Protein AF-A0A956F1H6-F1 (afdb_monomer_lite)

Secondary structure (DSSP, 8-state):
-------------------PPP--------------------EEEEEEEEEE-S--GGGSSHHHHHHHHHHHTGGGSS-S-GGGEEEEEEEEETTTTEEEEEEEEEE---

Structure (mmCIF, N/CA/C/O backbone):
data_AF-A0A956F1H6-F1
#
_entry.id   AF-A0A956F1H6-F1
#
loop_
_atom_site.group_PDB
_atom_site.id
_atom_site.type_symbol
_atom_site.label_atom_id
_atom_site.label_alt_id
_atom_site.label_comp_id
_atom_site.label_asym_id
_atom_site.label_entity_id
_atom_site.label_seq_id
_atom_site.pdbx_PDB_ins_code
_atom_site.Cartn_x
_atom_site.Cartn_y
_atom_site.Cartn_z
_atom_site.occupancy
_atom_site.B_iso_or_equiv
_atom_site.auth_seq_id
_atom_site.auth_comp_id
_atom_site.auth_asym_id
_atom_site.auth_atom_id
_atom_site.pdbx_PDB_model_num
ATOM 1 N N . GLU A 1 1 ? -42.796 23.087 -51.436 1.00 46.78 1 GLU A N 1
ATOM 2 C CA . GLU A 1 1 ? -42.619 21.653 -51.125 1.00 46.78 1 GLU A CA 1
ATOM 3 C C . GLU A 1 1 ? -42.798 21.488 -49.614 1.00 46.78 1 GLU A C 1
ATOM 5 O O . GLU A 1 1 ? -41.823 21.498 -48.877 1.00 46.78 1 GLU A O 1
ATOM 10 N N . ASP A 1 2 ? -43.998 21.571 -49.035 1.00 35.97 2 ASP A N 1
ATOM 11 C CA . ASP A 1 2 ? -45.367 21.232 -49.487 1.00 35.97 2 ASP A CA 1
ATOM 12 C C . ASP A 1 2 ? -45.673 19.730 -49.565 1.00 35.97 2 ASP A C 1
ATOM 14 O O . ASP A 1 2 ? -45.071 19.035 -50.376 1.00 35.97 2 ASP A O 1
ATOM 18 N N . LEU A 1 3 ? -46.706 19.342 -48.794 1.00 44.53 3 LEU A N 1
ATOM 19 C CA . LEU A 1 3 ? -47.563 18.143 -48.885 1.00 44.53 3 LEU A CA 1
ATOM 20 C C . LEU A 1 3 ? -46.888 16.761 -48.660 1.00 44.53 3 LEU A C 1
ATOM 22 O O . LEU A 1 3 ? -45.751 16.542 -49.050 1.00 44.53 3 LEU A O 1
ATOM 26 N N . GLU A 1 4 ? -47.516 15.744 -48.049 1.00 52.62 4 GLU A N 1
ATOM 27 C CA . GLU A 1 4 ? -48.744 15.621 -47.224 1.00 52.62 4 GLU A CA 1
ATOM 28 C C . GLU A 1 4 ? -48.577 14.385 -46.278 1.00 52.62 4 GLU A C 1
ATOM 30 O O . GLU A 1 4 ? -47.664 13.591 -46.490 1.00 52.62 4 GLU A O 1
ATOM 35 N N . ARG A 1 5 ? -49.180 14.279 -45.076 1.00 49.09 5 ARG A N 1
ATOM 36 C CA . ARG A 1 5 ? -50.575 13.890 -44.705 1.00 49.09 5 ARG A CA 1
ATOM 37 C C . ARG A 1 5 ? -51.020 12.509 -45.231 1.00 49.09 5 ARG A C 1
ATOM 39 O O . ARG A 1 5 ? -50.557 12.084 -46.278 1.00 49.09 5 ARG A O 1
ATOM 46 N N . ASP A 1 6 ? -51.884 11.734 -44.563 1.00 38.28 6 ASP A N 1
ATOM 47 C CA . ASP A 1 6 ? -52.736 11.922 -43.357 1.00 38.28 6 ASP A CA 1
ATOM 48 C C . ASP A 1 6 ? -52.625 10.654 -42.442 1.00 38.28 6 ASP A C 1
ATOM 50 O O . ASP A 1 6 ? -51.998 9.677 -42.845 1.00 38.28 6 ASP A O 1
ATOM 54 N N . ALA A 1 7 ? -52.954 10.643 -41.135 1.00 40.91 7 ALA A N 1
ATOM 55 C CA . ALA A 1 7 ? -54.284 10.488 -40.482 1.00 40.91 7 ALA A CA 1
ATOM 56 C C . ALA A 1 7 ? -55.071 9.208 -40.893 1.00 40.91 7 ALA A C 1
ATOM 58 O O . ALA A 1 7 ? -54.859 8.690 -41.980 1.00 40.91 7 ALA A O 1
ATOM 59 N N . VAL A 1 8 ? -55.981 8.585 -40.121 1.00 39.50 8 VAL A N 1
ATOM 60 C CA . VAL A 1 8 ? -56.644 8.799 -38.796 1.00 39.50 8 VAL A CA 1
ATOM 61 C C . VAL A 1 8 ? -56.721 7.408 -38.082 1.00 39.50 8 VAL A C 1
ATOM 63 O O . VAL A 1 8 ? -56.154 6.459 -38.615 1.00 39.50 8 VAL A O 1
ATOM 66 N N . ALA A 1 9 ? -57.335 7.101 -36.924 1.00 43.94 9 ALA A N 1
ATOM 67 C CA . ALA A 1 9 ? -58.233 7.739 -35.932 1.00 43.94 9 ALA A CA 1
ATOM 68 C C . ALA A 1 9 ? -57.900 7.139 -34.525 1.00 43.94 9 ALA A C 1
ATOM 70 O O . ALA A 1 9 ? -57.119 6.193 -34.450 1.00 43.94 9 ALA A O 1
ATOM 71 N N . ASP A 1 10 ? -58.252 7.682 -33.352 1.00 37.25 10 ASP A N 1
ATOM 72 C CA . ASP A 1 10 ? -59.553 8.003 -32.710 1.00 37.25 10 ASP A CA 1
ATOM 73 C C . ASP A 1 10 ? -60.452 6.798 -32.330 1.00 37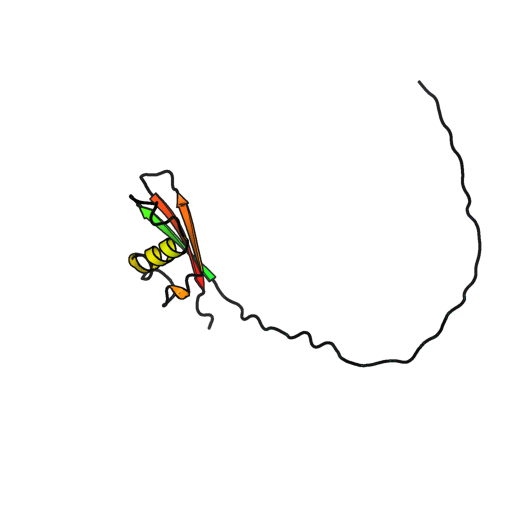.25 10 ASP A C 1
ATOM 75 O O . ASP A 1 10 ? -60.890 6.043 -33.195 1.00 37.25 10 ASP A O 1
ATOM 79 N N . ALA A 1 11 ? -60.733 6.668 -31.019 1.00 37.84 11 ALA A N 1
ATOM 80 C CA . ALA A 1 11 ? -61.839 5.905 -30.414 1.00 37.84 11 ALA A CA 1
ATOM 81 C C . ALA A 1 11 ? -61.944 6.139 -28.877 1.00 37.84 11 ALA A C 1
ATOM 83 O O . ALA A 1 11 ? -61.661 5.243 -28.076 1.00 37.84 11 ALA A O 1
ATOM 84 N N . LEU A 1 12 ? -62.370 7.324 -28.417 1.00 46.66 12 LEU A N 1
ATOM 85 C CA . LEU A 1 12 ? -62.713 7.535 -26.991 1.00 46.66 12 LEU A CA 1
ATOM 86 C C . LEU A 1 12 ? -64.080 6.908 -26.625 1.00 46.66 12 LEU A C 1
ATOM 88 O O . LEU A 1 12 ? -65.122 7.348 -27.106 1.00 46.66 12 LEU A O 1
ATOM 92 N N . GLY A 1 13 ? -64.095 5.910 -25.725 1.00 33.56 13 GLY A N 1
ATOM 93 C CA . GLY A 1 13 ? -65.285 5.097 -25.401 1.00 33.56 13 GLY A CA 1
ATOM 94 C C . GLY A 1 13 ? -65.664 5.039 -23.911 1.00 33.56 13 GLY A C 1
ATOM 95 O O . GLY A 1 13 ? -65.109 4.259 -23.146 1.00 33.56 13 GLY A O 1
ATOM 96 N N . ARG A 1 14 ? -66.655 5.846 -23.512 1.00 42.84 14 ARG A N 1
ATOM 97 C CA . ARG A 1 14 ? -67.269 5.950 -22.163 1.00 42.84 14 ARG A CA 1
ATOM 98 C C . ARG A 1 14 ? -67.583 4.611 -21.457 1.00 42.84 14 ARG A C 1
ATOM 100 O O . ARG A 1 14 ? -68.191 3.735 -22.063 1.00 42.84 14 ARG A O 1
ATOM 107 N N . GLY A 1 15 ? -67.432 4.560 -20.124 1.00 35.44 15 GLY A N 1
ATOM 108 C CA . GLY A 1 15 ? -68.166 3.589 -19.289 1.00 35.44 15 GLY A CA 1
ATOM 109 C C . GLY A 1 15 ? -67.826 3.583 -17.789 1.00 35.44 15 GLY A C 1
ATOM 110 O O . GLY A 1 15 ? -66.749 3.148 -17.402 1.00 35.44 15 GLY A O 1
ATOM 111 N N . LEU A 1 16 ? -68.766 3.988 -16.922 1.00 50.12 16 LEU A N 1
ATOM 112 C CA . LEU A 1 16 ? -68.690 3.706 -15.478 1.00 50.12 16 LEU A CA 1
ATOM 113 C C . LEU A 1 16 ? -69.058 2.240 -15.208 1.00 50.12 16 LEU A C 1
ATOM 115 O O . LEU A 1 16 ? -70.154 1.836 -15.594 1.00 50.12 16 LEU A O 1
ATOM 119 N N . ARG A 1 17 ? -68.272 1.537 -14.379 1.00 51.25 17 ARG A N 1
ATOM 120 C CA . ARG A 1 17 ? -68.806 0.697 -13.285 1.00 51.25 17 ARG A CA 1
ATOM 121 C C . ARG A 1 17 ? -67.863 0.692 -12.081 1.00 51.25 17 ARG A C 1
ATOM 123 O O . ARG A 1 17 ? -66.725 0.254 -12.177 1.00 51.25 17 ARG A O 1
ATOM 130 N N . VAL A 1 18 ? -68.379 1.141 -10.938 1.00 55.34 18 VAL A N 1
ATOM 131 C CA . VAL A 1 18 ? -67.780 0.902 -9.617 1.00 55.34 18 VAL A CA 1
ATOM 132 C C . VAL A 1 18 ? -68.187 -0.498 -9.158 1.00 55.34 18 VAL A C 1
ATOM 134 O O . VAL A 1 18 ? -69.362 -0.853 -9.245 1.00 55.34 18 VAL A O 1
ATOM 137 N N . SER A 1 19 ? -67.241 -1.296 -8.664 1.00 46.69 19 SER A N 1
ATOM 138 C CA . SER A 1 19 ? -67.502 -2.549 -7.939 1.00 46.69 19 SER A CA 1
ATOM 139 C C . SER A 1 19 ? -66.290 -2.887 -7.067 1.00 46.69 19 SER A C 1
ATOM 141 O O . SER A 1 19 ? -65.237 -3.251 -7.581 1.00 46.69 19 SER A O 1
ATOM 143 N N . GLU A 1 20 ? -66.436 -2.723 -5.753 1.00 52.91 20 GLU A N 1
ATOM 144 C CA . GLU A 1 20 ? -65.393 -2.951 -4.744 1.00 52.91 20 GLU A CA 1
ATOM 145 C C . GLU A 1 20 ? -65.462 -4.397 -4.203 1.00 52.91 20 GLU A C 1
ATOM 147 O O . GLU A 1 20 ? -66.526 -4.810 -3.736 1.00 52.91 20 GLU A O 1
ATOM 152 N N . PRO A 1 21 ? -64.364 -5.177 -4.234 1.00 52.97 21 PRO A N 1
ATOM 153 C CA . PRO A 1 21 ? -64.229 -6.430 -3.494 1.00 52.97 21 PRO A CA 1
ATOM 154 C C . PRO A 1 21 ? -63.374 -6.256 -2.213 1.00 52.97 21 PRO A C 1
ATOM 156 O O . PRO A 1 21 ? -62.650 -5.273 -2.065 1.00 52.97 21 PRO A O 1
ATOM 159 N N . PRO A 1 22 ? -63.495 -7.164 -1.227 1.00 50.38 22 PRO A N 1
ATOM 160 C CA . PRO A 1 22 ? -63.822 -6.723 0.131 1.00 50.38 22 PRO A CA 1
ATOM 161 C C . PRO A 1 22 ? -62.635 -6.479 1.070 1.00 50.38 22 PRO A C 1
ATOM 163 O O . PRO A 1 22 ? -61.602 -7.148 1.010 1.00 50.38 22 PRO A O 1
ATOM 166 N N . ARG A 1 23 ? -62.869 -5.617 2.072 1.00 55.53 23 ARG A N 1
ATOM 167 C CA . ARG A 1 23 ? -62.039 -5.505 3.284 1.00 55.53 23 ARG A CA 1
ATOM 168 C C . ARG A 1 23 ? -61.858 -6.876 3.944 1.00 55.53 23 ARG A C 1
ATOM 170 O O . ARG A 1 23 ? -62.809 -7.417 4.509 1.00 55.53 23 ARG A O 1
ATOM 177 N N . ARG A 1 24 ? -60.631 -7.401 3.958 1.00 51.12 24 ARG A N 1
ATOM 178 C CA . ARG A 1 24 ? -60.300 -8.649 4.656 1.00 51.12 24 ARG A CA 1
ATOM 179 C C . ARG A 1 24 ? -59.283 -8.400 5.772 1.00 51.12 24 ARG A C 1
ATOM 181 O O . ARG A 1 24 ? -58.110 -8.201 5.501 1.00 51.12 24 ARG A O 1
ATOM 188 N N . THR A 1 25 ? -59.804 -8.390 7.003 1.00 48.94 25 THR A N 1
ATOM 189 C CA . THR A 1 25 ? -59.154 -8.706 8.297 1.00 48.94 25 THR A CA 1
ATOM 190 C C . THR A 1 25 ? -57.662 -8.396 8.470 1.00 48.94 25 THR A C 1
ATOM 192 O O . THR A 1 25 ? -56.810 -9.017 7.841 1.00 48.94 25 THR A O 1
ATOM 195 N N . ALA A 1 26 ? -57.346 -7.552 9.455 1.00 54.53 26 ALA A N 1
ATOM 196 C CA . ALA A 1 26 ? -55.976 -7.293 9.883 1.00 54.53 26 ALA A CA 1
ATOM 197 C C . ALA A 1 26 ? -55.206 -8.582 10.233 1.00 54.53 26 ALA A C 1
ATOM 199 O O . ALA A 1 26 ? -55.661 -9.388 11.044 1.00 54.53 26 ALA A O 1
ATOM 200 N N . GLN A 1 27 ? -53.994 -8.709 9.693 1.00 52.03 27 GLN A N 1
ATOM 201 C CA . GLN A 1 27 ? -52.943 -9.548 10.258 1.00 52.03 27 GLN A CA 1
ATOM 202 C C . GLN A 1 27 ? -51.790 -8.644 10.687 1.00 52.03 27 GLN A C 1
ATOM 204 O O . GLN A 1 27 ? -50.947 -8.251 9.886 1.00 52.03 27 GLN A O 1
ATOM 209 N N . SER A 1 28 ? -51.761 -8.315 11.979 1.00 57.91 28 SER A N 1
ATOM 210 C CA . SER A 1 28 ? -50.505 -7.945 12.621 1.00 57.91 28 SER A CA 1
ATOM 211 C C . SER A 1 28 ? -49.693 -9.225 12.776 1.00 57.91 28 SER A C 1
ATOM 213 O O . SER A 1 28 ? -50.099 -10.109 13.524 1.00 57.91 28 SER A O 1
ATOM 215 N N . HIS A 1 29 ? -48.576 -9.343 12.064 1.00 47.06 29 HIS A N 1
ATOM 216 C CA . HIS A 1 29 ? -47.519 -10.282 12.422 1.00 47.06 29 HIS A CA 1
ATOM 217 C C . HIS A 1 29 ? -46.182 -9.798 11.872 1.00 47.06 29 HIS A C 1
ATOM 219 O O . HIS A 1 29 ? -46.100 -9.388 10.721 1.00 47.06 29 HIS A O 1
ATOM 225 N N . ALA A 1 30 ? -45.154 -9.869 12.719 1.00 53.53 30 ALA A N 1
ATOM 226 C CA . ALA A 1 30 ? -43.772 -9.507 12.422 1.00 53.53 30 ALA A CA 1
ATOM 227 C C . ALA A 1 30 ? -43.586 -8.145 11.721 1.00 53.53 30 ALA A C 1
ATOM 229 O O . ALA A 1 30 ? -43.466 -8.049 10.499 1.00 53.53 30 ALA A O 1
ATOM 230 N N . SER A 1 31 ? -43.319 -7.113 12.527 1.00 50.34 31 SER A N 1
ATOM 231 C CA . SER A 1 31 ? -42.215 -6.221 12.164 1.00 50.34 31 SER A CA 1
ATOM 232 C C . SER A 1 31 ? -41.017 -7.116 11.850 1.00 50.34 31 SER A C 1
ATOM 234 O O . SER A 1 31 ? -40.468 -7.736 12.763 1.00 50.34 31 SER A O 1
ATOM 236 N N . LEU A 1 32 ? -40.652 -7.244 10.571 1.00 55.22 32 LEU A N 1
ATOM 237 C CA . LEU A 1 32 ? -39.427 -7.928 10.181 1.00 55.22 32 LEU A CA 1
ATOM 238 C C . LEU A 1 32 ? -38.273 -7.112 10.751 1.00 55.22 32 LEU A C 1
ATOM 240 O O . LEU A 1 32 ? -37.835 -6.123 10.164 1.00 55.22 32 LEU A O 1
ATOM 244 N N . GLY A 1 33 ? -37.820 -7.524 11.935 1.00 50.22 33 GLY A N 1
ATOM 245 C CA . GLY A 1 33 ? -36.584 -7.077 12.542 1.00 50.22 33 GLY A CA 1
ATOM 246 C C . GLY A 1 33 ? -35.443 -7.556 11.667 1.00 50.22 33 GLY A C 1
ATOM 247 O O . GLY A 1 33 ? -34.820 -8.571 11.969 1.00 50.22 33 GLY A O 1
ATOM 248 N N . ALA A 1 34 ? -35.214 -6.843 10.560 1.00 59.16 34 ALA A N 1
ATOM 249 C CA . ALA A 1 34 ? -34.035 -7.003 9.736 1.00 59.16 34 ALA A CA 1
ATOM 250 C C . ALA A 1 34 ? -32.841 -7.021 10.694 1.00 59.16 34 ALA A C 1
ATOM 252 O O . ALA A 1 34 ? -32.755 -6.114 11.536 1.00 59.16 34 ALA A O 1
ATOM 253 N N . PRO A 1 35 ? -31.975 -8.050 10.641 1.00 56.59 35 PRO A N 1
ATOM 254 C CA . PRO A 1 35 ? -30.852 -8.128 11.550 1.00 56.59 35 PRO A CA 1
ATOM 255 C C . PRO A 1 35 ? -30.047 -6.853 11.354 1.00 56.59 35 PRO A C 1
ATOM 257 O O . PRO A 1 35 ? -29.451 -6.640 10.299 1.00 56.59 35 PRO A O 1
ATOM 260 N N . ARG A 1 36 ? -30.069 -5.978 12.366 1.00 58.16 36 ARG A N 1
ATOM 261 C CA . ARG A 1 36 ? -29.169 -4.834 12.444 1.00 58.16 36 ARG A CA 1
ATOM 262 C C . ARG A 1 36 ? -27.787 -5.409 12.692 1.00 58.16 36 ARG A C 1
ATOM 264 O O . ARG A 1 36 ? -27.304 -5.428 13.819 1.00 58.16 36 ARG A O 1
ATOM 271 N N . THR A 1 37 ? -27.176 -5.898 11.618 1.00 62.41 37 THR A N 1
ATOM 272 C CA . THR A 1 37 ? -25.741 -6.075 11.512 1.00 62.41 37 THR A CA 1
ATOM 273 C C . THR A 1 37 ? -25.153 -4.695 11.728 1.00 62.41 37 THR A C 1
ATOM 275 O O . THR A 1 37 ? -25.040 -3.894 10.800 1.00 62.41 37 THR A O 1
ATOM 278 N N . THR A 1 38 ? -24.837 -4.395 12.983 1.00 63.97 38 THR A N 1
ATOM 279 C CA . THR A 1 38 ? -23.978 -3.283 13.354 1.00 63.97 38 T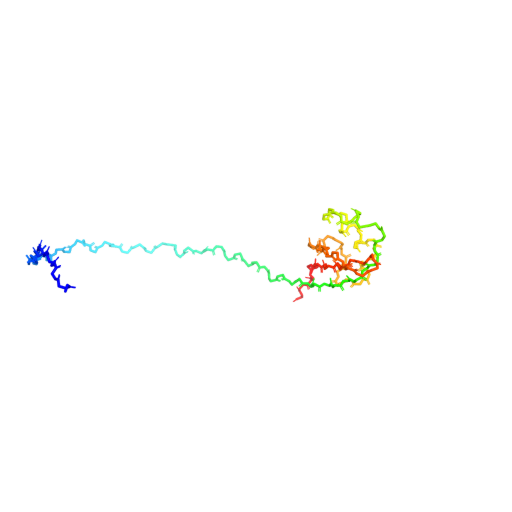HR A CA 1
ATOM 280 C C . THR A 1 38 ? -22.595 -3.634 12.828 1.00 63.97 38 THR A C 1
ATOM 282 O O . THR A 1 38 ? -21.740 -4.114 13.574 1.00 63.97 38 THR A O 1
ATOM 285 N N . GLN A 1 39 ? -22.405 -3.460 11.515 1.00 68.19 39 GLN A N 1
ATOM 286 C CA . GLN A 1 39 ? -21.081 -3.299 10.943 1.00 68.19 39 GLN A CA 1
ATOM 287 C C . GLN A 1 39 ? -20.438 -2.199 11.774 1.00 68.19 39 GLN A C 1
ATOM 289 O O . GLN A 1 39 ? -20.936 -1.070 11.813 1.00 68.19 39 GLN A O 1
ATOM 294 N N . LYS A 1 40 ? -19.412 -2.574 12.538 1.00 80.06 40 LYS A N 1
ATOM 295 C CA . LYS A 1 40 ? -18.617 -1.595 13.263 1.00 80.06 40 LYS A CA 1
ATOM 296 C C . LYS A 1 40 ? -18.057 -0.635 12.221 1.00 80.06 40 LYS A C 1
ATOM 298 O O . LYS A 1 40 ? -17.702 -1.058 11.123 1.00 80.06 40 LYS A O 1
ATOM 303 N N . MET A 1 41 ? -18.026 0.650 12.549 1.00 84.38 41 MET A N 1
ATOM 304 C CA . MET A 1 41 ? -17.329 1.608 11.709 1.00 84.38 41 MET A CA 1
ATOM 305 C C . MET A 1 41 ? -15.843 1.250 11.754 1.00 84.38 41 MET A C 1
ATOM 307 O O . MET A 1 41 ? -15.232 1.316 12.815 1.00 84.38 41 MET A O 1
ATOM 311 N N . GLU A 1 42 ? -15.296 0.816 10.624 1.00 89.69 42 GLU A N 1
ATOM 312 C CA . GLU A 1 42 ? -13.873 0.521 10.480 1.00 89.69 42 GLU A CA 1
ATOM 313 C C . GLU A 1 42 ? -13.176 1.742 9.881 1.00 89.69 42 GLU A C 1
ATOM 315 O O . GLU A 1 42 ? -13.581 2.256 8.834 1.00 89.69 42 GLU A O 1
ATOM 320 N N . VAL A 1 43 ? -12.132 2.218 10.557 1.00 91.62 43 VAL A N 1
ATOM 321 C CA . VAL A 1 43 ? -11.287 3.308 10.067 1.00 91.62 43 VAL A CA 1
ATOM 322 C C . VAL A 1 43 ? -10.078 2.711 9.351 1.00 91.62 43 VAL A C 1
ATOM 324 O O . VAL A 1 43 ? -9.419 1.800 9.854 1.00 91.62 43 VAL A O 1
ATOM 327 N N . PHE A 1 44 ? -9.776 3.241 8.165 1.00 95.06 44 PHE A N 1
ATOM 328 C CA . PHE A 1 44 ? -8.613 2.847 7.376 1.00 95.06 44 PHE A CA 1
ATOM 329 C C . PHE A 1 44 ? -7.742 4.067 7.088 1.00 95.06 44 PHE A C 1
ATOM 331 O O . PHE A 1 44 ? -8.197 5.021 6.453 1.00 95.06 44 PHE A O 1
ATOM 338 N N . GLU A 1 45 ? -6.479 4.024 7.502 1.00 96.44 45 GLU A N 1
ATOM 339 C CA . GLU A 1 45 ? -5.493 5.043 7.145 1.00 96.44 45 GLU A CA 1
ATOM 340 C C . GLU A 1 45 ? -4.755 4.666 5.857 1.00 96.44 45 GLU A C 1
ATOM 342 O O . GLU A 1 45 ? -4.420 3.502 5.635 1.00 96.44 45 GLU A O 1
ATOM 347 N N . MET A 1 46 ? -4.483 5.659 5.002 1.00 97.56 46 MET A N 1
ATOM 348 C CA . MET A 1 46 ? -3.739 5.483 3.751 1.00 97.56 46 MET A CA 1
ATOM 349 C C . MET A 1 46 ? -2.397 6.219 3.811 1.00 97.56 46 MET A C 1
ATOM 351 O O . MET A 1 46 ? -2.327 7.432 3.605 1.00 97.56 46 MET A O 1
ATOM 355 N N . ILE A 1 47 ? -1.314 5.472 4.013 1.00 97.75 47 ILE A N 1
ATOM 356 C CA . ILE A 1 47 ? 0.043 6.010 4.098 1.00 97.75 47 ILE A CA 1
ATOM 357 C C . ILE A 1 47 ? 0.715 5.870 2.727 1.00 97.75 47 ILE A C 1
ATOM 359 O O . ILE A 1 47 ? 0.677 4.811 2.098 1.00 97.75 47 ILE A O 1
ATOM 363 N N . THR A 1 48 ? 1.332 6.951 2.241 1.00 97.38 48 THR A N 1
ATOM 364 C CA . THR A 1 48 ? 2.019 6.975 0.939 1.00 97.38 48 THR A CA 1
ATOM 365 C C . THR A 1 48 ? 3.530 7.083 1.119 1.00 97.38 48 THR A C 1
ATOM 367 O O . THR A 1 48 ? 4.023 8.036 1.717 1.00 97.38 48 THR A O 1
ATOM 370 N N . PHE A 1 49 ? 4.274 6.142 0.540 1.00 95.62 49 PHE A N 1
ATOM 371 C CA . PHE A 1 49 ? 5.737 6.132 0.520 1.00 95.62 49 PHE A CA 1
ATOM 372 C C . PHE A 1 49 ? 6.262 6.277 -0.908 1.00 95.62 49 PHE A C 1
ATOM 374 O O . PHE A 1 49 ? 5.718 5.692 -1.843 1.00 95.62 49 PHE A O 1
ATOM 381 N N . VAL A 1 50 ? 7.378 6.988 -1.070 1.00 93.12 50 VAL A N 1
ATOM 382 C CA . VAL A 1 50 ? 8.184 6.962 -2.298 1.00 93.12 50 VAL A CA 1
ATOM 383 C C . VAL A 1 50 ? 9.447 6.167 -1.999 1.00 93.12 50 VAL A C 1
ATOM 385 O O . VAL A 1 50 ? 10.248 6.577 -1.161 1.00 93.12 50 VAL A O 1
ATOM 388 N N . VAL A 1 51 ? 9.633 5.029 -2.667 1.00 91.00 51 VAL A N 1
ATOM 389 C CA . VAL A 1 51 ? 10.807 4.160 -2.472 1.00 91.00 51 VAL A CA 1
ATOM 390 C C . VAL A 1 51 ? 11.577 4.002 -3.779 1.00 91.00 51 VAL A C 1
ATOM 392 O O . VAL A 1 51 ? 10.985 3.991 -4.856 1.00 91.00 51 VAL A O 1
ATOM 395 N N . ARG A 1 52 ? 12.907 3.867 -3.705 1.00 89.38 52 ARG A N 1
ATOM 396 C CA . ARG A 1 52 ? 13.721 3.449 -4.857 1.00 89.38 52 ARG A CA 1
ATOM 397 C C . ARG A 1 52 ? 13.771 1.926 -4.890 1.00 89.38 52 ARG A C 1
ATOM 399 O O . ARG A 1 52 ? 14.246 1.316 -3.936 1.00 89.38 52 ARG A O 1
ATOM 406 N N . ALA A 1 53 ? 13.286 1.336 -5.974 1.00 77.75 53 ALA A N 1
ATOM 407 C CA . ALA A 1 53 ? 13.199 -0.104 -6.158 1.00 77.75 53 ALA A CA 1
ATOM 408 C C . ALA A 1 53 ? 13.980 -0.491 -7.419 1.00 77.75 53 ALA A C 1
ATOM 410 O O . ALA A 1 53 ? 13.455 -0.436 -8.528 1.00 77.75 53 ALA A O 1
ATOM 411 N N . ASN A 1 54 ? 15.244 -0.888 -7.239 1.00 71.44 54 ASN A N 1
ATOM 412 C CA . ASN A 1 54 ? 16.077 -1.403 -8.335 1.00 71.44 54 ASN A CA 1
ATOM 413 C C . ASN A 1 54 ? 15.512 -2.715 -8.920 1.00 71.44 54 ASN A C 1
ATOM 415 O O . ASN A 1 54 ? 15.785 -3.040 -10.069 1.00 71.44 54 ASN A O 1
ATOM 419 N N . ASP A 1 55 ? 14.713 -3.438 -8.131 1.00 69.50 55 ASP A N 1
ATOM 420 C CA . ASP A 1 55 ? 13.9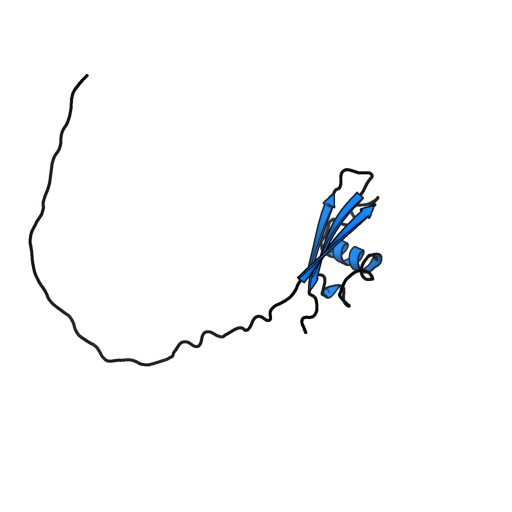06 -4.584 -8.544 1.00 69.50 55 ASP A CA 1
ATOM 421 C C . ASP A 1 55 ? 12.445 -4.331 -8.135 1.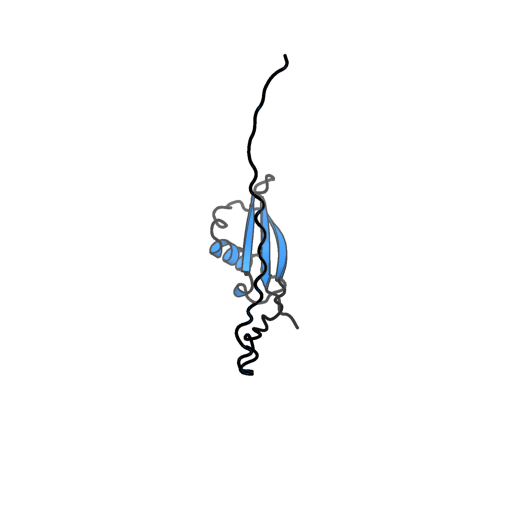00 69.50 55 ASP A C 1
ATOM 423 O O . ASP A 1 55 ? 12.049 -4.535 -6.985 1.00 69.50 55 ASP A O 1
ATOM 427 N N . ALA A 1 56 ? 11.643 -3.850 -9.087 1.00 69.69 56 ALA A N 1
ATOM 428 C CA . ALA A 1 56 ? 10.198 -3.703 -8.923 1.00 69.69 56 ALA A CA 1
ATOM 429 C C . ALA A 1 56 ? 9.431 -5.025 -9.149 1.00 69.69 56 ALA A C 1
ATOM 431 O O . ALA A 1 56 ? 8.245 -5.102 -8.827 1.00 69.69 56 ALA A O 1
ATOM 432 N N . GLY A 1 57 ? 10.083 -6.079 -9.657 1.00 69.50 57 GLY A N 1
ATOM 433 C CA . GLY A 1 57 ? 9.484 -7.402 -9.858 1.00 69.50 57 GLY A CA 1
ATOM 434 C C . GLY A 1 57 ? 9.069 -8.055 -8.538 1.00 69.50 57 GLY A C 1
ATOM 435 O O . GLY A 1 57 ? 7.997 -8.663 -8.454 1.00 69.50 57 GLY A O 1
ATOM 436 N N . ARG A 1 58 ? 9.833 -7.806 -7.464 1.00 75.62 58 ARG A N 1
ATOM 437 C CA . ARG A 1 58 ? 9.470 -8.162 -6.076 1.00 75.62 58 ARG A CA 1
ATOM 438 C C . ARG A 1 58 ? 8.171 -7.525 -5.563 1.00 75.62 58 ARG A C 1
ATOM 440 O O . ARG A 1 58 ? 7.657 -7.976 -4.548 1.00 75.62 58 ARG A O 1
ATOM 447 N N . LEU A 1 59 ? 7.612 -6.521 -6.243 1.00 87.50 59 LEU A N 1
ATOM 448 C CA . LEU A 1 59 ? 6.353 -5.858 -5.870 1.00 87.50 59 LEU A CA 1
ATOM 449 C C . LEU A 1 59 ? 5.165 -6.268 -6.764 1.00 87.50 59 LEU A C 1
ATOM 451 O O . LEU A 1 59 ? 4.091 -5.669 -6.696 1.00 87.50 59 LEU A O 1
ATOM 455 N N . SER A 1 60 ? 5.335 -7.302 -7.593 1.00 86.81 60 SER A N 1
ATOM 456 C CA . SER A 1 60 ? 4.307 -7.820 -8.507 1.00 86.81 60 SER A CA 1
ATOM 457 C C . SER A 1 60 ? 3.023 -8.265 -7.788 1.00 86.81 60 SER A C 1
ATOM 459 O O . SER A 1 60 ? 1.950 -7.730 -8.077 1.00 86.81 60 SER A O 1
ATOM 461 N N . SER A 1 61 ? 3.114 -9.195 -6.830 1.00 93.31 61 SER A N 1
ATOM 462 C CA . SER A 1 61 ? 1.954 -9.767 -6.121 1.00 93.31 61 SER A CA 1
ATOM 463 C C . SER A 1 61 ? 1.557 -8.984 -4.859 1.00 93.31 61 SER A C 1
ATOM 465 O O . SER A 1 61 ? 2.406 -8.377 -4.211 1.00 93.31 61 SER A O 1
ATOM 467 N N . MET A 1 62 ? 0.279 -9.047 -4.453 1.00 94.38 62 MET A N 1
ATOM 468 C CA . MET A 1 62 ? -0.183 -8.421 -3.200 1.00 94.38 62 MET A CA 1
ATOM 469 C C . MET A 1 62 ? 0.563 -8.960 -1.970 1.00 94.38 62 MET A C 1
ATOM 471 O O . MET A 1 62 ? 0.940 -8.180 -1.100 1.00 94.38 62 MET A O 1
ATOM 475 N N . ARG A 1 63 ? 0.836 -10.273 -1.925 1.00 94.38 63 ARG A N 1
ATOM 476 C CA . ARG A 1 63 ? 1.605 -10.896 -0.840 1.00 94.38 63 ARG A CA 1
ATOM 477 C C . ARG A 1 63 ? 3.002 -10.286 -0.747 1.00 94.38 63 AR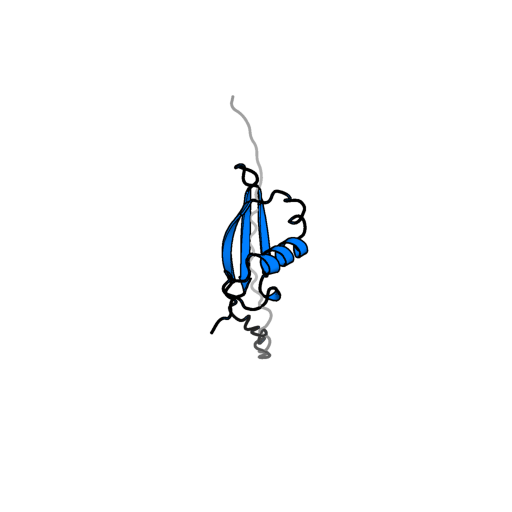G A C 1
ATOM 479 O O . ARG A 1 63 ? 3.339 -9.719 0.280 1.00 94.38 63 ARG A O 1
ATOM 486 N N . SER A 1 64 ? 3.744 -10.274 -1.852 1.00 93.81 64 SER A N 1
ATOM 487 C CA . SER A 1 64 ? 5.113 -9.740 -1.904 1.00 93.81 64 SER A CA 1
ATOM 488 C C . SER A 1 64 ? 5.194 -8.243 -1.569 1.00 93.81 64 SER A C 1
ATOM 490 O O . SER A 1 64 ? 6.210 -7.776 -1.055 1.00 93.81 64 SER A O 1
ATOM 492 N N . ARG A 1 65 ? 4.113 -7.485 -1.803 1.00 95.19 65 ARG A N 1
ATOM 493 C CA . ARG A 1 65 ? 3.982 -6.098 -1.332 1.00 95.19 65 ARG A CA 1
ATOM 494 C C . ARG A 1 65 ? 3.762 -6.014 0.180 1.00 95.19 65 ARG A C 1
ATOM 496 O O . ARG A 1 65 ? 4.444 -5.211 0.810 1.00 95.19 65 ARG A O 1
ATOM 503 N N . LYS A 1 66 ? 2.861 -6.820 0.767 1.00 95.81 66 LYS A N 1
ATOM 504 C CA . LYS A 1 66 ? 2.697 -6.895 2.234 1.00 95.81 66 LYS A CA 1
ATOM 505 C C . LYS A 1 66 ? 4.006 -7.340 2.898 1.00 95.81 66 LYS A C 1
ATOM 507 O O . LYS A 1 66 ? 4.449 -6.674 3.825 1.00 95.81 66 LYS A O 1
ATOM 512 N N . ASP A 1 67 ? 4.677 -8.359 2.353 1.00 94.81 67 ASP A N 1
ATOM 513 C CA . ASP A 1 67 ? 5.988 -8.840 2.815 1.00 94.81 67 ASP A CA 1
ATOM 514 C C . ASP A 1 67 ? 7.034 -7.701 2.823 1.00 94.81 67 ASP A C 1
ATOM 516 O O . ASP A 1 67 ? 7.715 -7.484 3.823 1.00 94.81 67 ASP A O 1
ATOM 520 N N . PHE A 1 68 ? 7.134 -6.917 1.738 1.00 94.44 68 PHE A N 1
ATOM 521 C CA . PHE A 1 68 ? 8.039 -5.759 1.657 1.00 94.44 68 PHE A CA 1
ATOM 522 C C . PHE A 1 68 ? 7.687 -4.653 2.665 1.00 94.44 68 PHE A C 1
ATOM 524 O O . PHE A 1 68 ? 8.580 -4.061 3.276 1.00 94.44 68 PHE A O 1
ATOM 531 N N . VAL A 1 69 ? 6.397 -4.351 2.838 1.00 95.56 69 VAL A N 1
ATOM 532 C CA . VAL A 1 69 ? 5.932 -3.336 3.793 1.00 95.56 69 VAL A CA 1
ATOM 533 C C . VAL A 1 69 ? 6.239 -3.778 5.228 1.00 95.56 69 VAL A C 1
ATOM 535 O O . VAL A 1 69 ? 6.794 -2.983 5.986 1.00 95.56 69 VAL A O 1
ATOM 538 N N . ALA A 1 70 ? 5.995 -5.045 5.568 1.00 95.44 70 ALA A N 1
ATOM 539 C CA . ALA A 1 70 ? 6.368 -5.639 6.849 1.00 95.44 70 ALA A CA 1
ATOM 540 C C . ALA A 1 70 ? 7.891 -5.571 7.092 1.00 95.44 70 ALA A C 1
ATOM 542 O O . ALA A 1 70 ? 8.332 -5.108 8.141 1.00 95.44 70 ALA A O 1
ATOM 543 N N . GLU A 1 71 ? 8.705 -5.953 6.098 1.00 95.12 71 GLU A N 1
ATOM 544 C CA . GLU A 1 71 ? 10.174 -5.970 6.198 1.00 95.12 71 GLU A CA 1
ATOM 545 C C . GLU A 1 71 ? 10.786 -4.559 6.330 1.00 95.12 71 GLU A C 1
ATOM 547 O O . GLU A 1 71 ? 11.794 -4.386 7.020 1.00 95.12 71 GLU A O 1
ATOM 552 N N . LYS A 1 72 ? 10.240 -3.549 5.630 1.00 94.75 72 LYS A N 1
ATOM 553 C CA . LYS A 1 72 ? 10.914 -2.245 5.430 1.00 94.75 72 LYS A CA 1
ATOM 554 C C . LYS A 1 72 ? 10.191 -1.018 5.975 1.00 94.75 72 LYS A C 1
ATOM 556 O O . LYS A 1 72 ? 10.854 -0.006 6.200 1.00 94.75 72 LYS A O 1
ATOM 561 N N . LEU A 1 73 ? 8.872 -1.060 6.151 1.00 95.75 73 LEU A N 1
ATOM 562 C CA . LEU A 1 73 ? 8.045 0.133 6.385 1.00 95.75 73 LEU A CA 1
ATOM 563 C C . LEU A 1 73 ? 7.141 0.045 7.623 1.00 95.75 73 LEU A C 1
ATOM 565 O O . LEU A 1 73 ? 6.655 1.084 8.057 1.00 95.75 73 LEU A O 1
ATOM 569 N N . MET A 1 74 ? 6.969 -1.140 8.219 1.00 96.06 74 MET A N 1
ATOM 570 C CA . MET A 1 74 ? 6.067 -1.385 9.357 1.00 96.06 74 MET A CA 1
ATOM 571 C C . MET A 1 74 ? 6.248 -0.391 10.515 1.00 96.06 74 MET A C 1
ATOM 573 O O . MET A 1 74 ? 5.276 0.158 11.015 1.00 96.06 74 MET A O 1
ATOM 577 N N . HIS A 1 75 ? 7.499 -0.048 10.846 1.00 96.44 75 HIS A N 1
ATOM 578 C CA . HIS A 1 75 ? 7.877 0.946 11.867 1.00 96.44 75 HIS A CA 1
ATOM 579 C C . HIS A 1 75 ? 7.426 2.401 11.580 1.00 96.44 75 HIS A C 1
ATOM 581 O O . HIS A 1 75 ? 7.858 3.326 12.265 1.00 96.44 75 HIS A O 1
ATOM 587 N N . ARG A 1 76 ? 6.634 2.627 10.524 1.00 96.50 76 ARG A N 1
ATOM 588 C CA . ARG A 1 76 ? 6.078 3.923 10.095 1.00 96.50 76 ARG A CA 1
ATOM 589 C C . ARG A 1 76 ? 4.564 3.871 9.871 1.00 96.50 76 ARG A C 1
ATOM 591 O O . ARG A 1 76 ? 4.019 4.806 9.287 1.00 96.50 76 ARG A O 1
ATOM 598 N N . LEU A 1 77 ? 3.913 2.772 10.244 1.00 96.44 77 LEU A N 1
ATOM 599 C CA . LEU A 1 77 ? 2.476 2.571 10.087 1.00 96.44 77 LEU A CA 1
ATOM 600 C C . LEU A 1 77 ? 1.769 2.669 11.450 1.00 96.44 77 LEU A C 1
ATOM 602 O O . LEU A 1 77 ? 2.366 2.305 12.461 1.00 96.44 77 LEU A O 1
ATOM 606 N N . PRO A 1 78 ? 0.501 3.112 11.491 1.00 95.88 78 PRO A N 1
ATOM 607 C CA . PRO A 1 78 ? -0.306 3.219 12.710 1.00 95.88 78 PRO A CA 1
ATOM 608 C C . PRO A 1 78 ? -0.943 1.869 13.113 1.00 95.88 78 PRO A C 1
ATOM 610 O O . PRO A 1 78 ? -2.112 1.813 13.479 1.00 95.88 78 PRO A O 1
ATOM 613 N N . ILE A 1 79 ? -0.207 0.761 12.973 1.00 95.31 79 ILE A N 1
ATOM 614 C CA . ILE A 1 79 ? -0.690 -0.614 13.205 1.00 95.31 79 ILE A CA 1
ATOM 615 C C . ILE A 1 79 ? 0.417 -1.501 13.781 1.00 95.31 79 ILE A C 1
ATOM 617 O O . ILE A 1 79 ? 1.599 -1.252 13.548 1.00 95.31 79 ILE A O 1
ATOM 621 N N . GLU A 1 80 ? 0.027 -2.559 14.495 1.00 93.31 80 GLU A N 1
ATOM 622 C CA . GLU A 1 80 ? 0.957 -3.486 15.154 1.00 93.31 80 GLU A CA 1
ATOM 623 C C . GLU A 1 80 ? 1.219 -4.770 14.345 1.00 93.31 80 GLU A C 1
ATOM 625 O O . GLU A 1 80 ? 2.354 -5.251 14.338 1.00 93.31 80 GLU A O 1
ATOM 630 N N . SER A 1 81 ? 0.226 -5.306 13.614 1.00 94.19 81 SER A N 1
ATOM 631 C CA . SER A 1 81 ? 0.391 -6.503 12.770 1.00 94.19 81 SER A CA 1
ATOM 632 C C . SER A 1 81 ? 0.378 -6.175 11.270 1.00 94.19 81 SER A C 1
ATOM 634 O O . SER A 1 81 ? -0.462 -5.395 10.821 1.00 94.19 81 SER A O 1
ATOM 636 N N . PRO A 1 82 ? 1.231 -6.804 10.432 1.00 93.69 82 PRO A N 1
ATOM 637 C CA . PRO A 1 82 ? 1.099 -6.716 8.976 1.00 93.69 82 PRO A CA 1
ATOM 638 C C . PRO A 1 82 ? -0.211 -7.328 8.441 1.00 93.69 82 PRO A C 1
ATOM 640 O O . PRO A 1 82 ? -0.557 -7.086 7.283 1.00 93.69 82 PRO A O 1
ATOM 643 N N . ASP A 1 83 ? -0.954 -8.083 9.258 1.00 95.06 83 ASP A N 1
ATOM 644 C CA . ASP A 1 83 ? -2.300 -8.565 8.921 1.00 95.06 83 ASP A CA 1
ATOM 645 C C . ASP A 1 83 ? -3.331 -7.424 8.846 1.00 95.06 83 ASP A C 1
ATOM 647 O O . ASP A 1 83 ? -4.298 -7.528 8.093 1.00 95.06 83 ASP A O 1
ATOM 651 N N . ASP A 1 84 ? -3.102 -6.309 9.553 1.00 96.00 84 ASP A N 1
ATOM 652 C CA . ASP A 1 84 ? -3.946 -5.108 9.495 1.00 96.00 84 ASP A CA 1
ATOM 653 C C . ASP A 1 84 ? -3.699 -4.257 8.234 1.00 96.00 84 ASP A C 1
ATOM 655 O O . ASP A 1 84 ? -4.443 -3.315 7.954 1.00 96.00 84 ASP A O 1
ATOM 659 N N . ILE A 1 85 ? -2.681 -4.585 7.427 1.00 96.94 85 ILE A N 1
ATOM 660 C CA . ILE A 1 85 ? -2.518 -4.017 6.084 1.00 96.94 85 ILE A CA 1
ATOM 661 C C . ILE A 1 85 ? -3.560 -4.672 5.179 1.00 96.94 85 ILE A C 1
ATOM 663 O O . ILE A 1 85 ? -3.381 -5.820 4.790 1.00 96.94 85 ILE A O 1
ATOM 667 N N . GLU A 1 86 ? -4.599 -3.964 4.747 1.00 96.31 86 GLU A N 1
ATOM 668 C CA . GLU A 1 86 ? -5.563 -4.517 3.786 1.00 96.31 86 GLU A CA 1
ATOM 669 C C . GLU A 1 86 ? -4.961 -4.597 2.378 1.00 96.31 86 GLU A C 1
ATOM 671 O O . GLU A 1 86 ? -4.933 -5.653 1.735 1.00 96.31 86 GLU A O 1
ATOM 676 N N . ARG A 1 87 ? -4.429 -3.467 1.899 1.00 96.62 87 ARG A N 1
ATOM 677 C CA . ARG A 1 87 ? -4.080 -3.254 0.489 1.00 96.62 87 ARG A CA 1
ATOM 678 C C . ARG A 1 87 ? -2.747 -2.534 0.347 1.00 96.62 87 ARG A C 1
ATOM 680 O O . ARG A 1 87 ? -2.449 -1.603 1.090 1.00 96.62 87 ARG A O 1
ATOM 687 N N . VAL A 1 88 ? -1.986 -2.914 -0.680 1.00 97.44 88 VAL A N 1
ATOM 688 C CA . VAL A 1 88 ? -0.820 -2.159 -1.151 1.00 97.44 88 VAL A CA 1
ATOM 689 C C . VAL A 1 88 ? -0.904 -1.959 -2.663 1.00 97.44 88 VAL A C 1
ATOM 691 O O . VAL A 1 88 ? -0.829 -2.923 -3.432 1.00 97.44 88 VAL A O 1
ATOM 694 N N . ASP A 1 89 ? -1.007 -0.704 -3.096 1.00 96.12 89 ASP A N 1
ATOM 695 C CA . ASP A 1 89 ? -0.923 -0.322 -4.508 1.00 96.12 89 ASP A CA 1
ATOM 696 C C . ASP A 1 89 ? 0.474 0.191 -4.837 1.00 96.12 89 ASP A C 1
ATOM 698 O O . ASP A 1 89 ? 1.073 0.950 -4.075 1.00 96.12 89 ASP A O 1
ATOM 702 N N . VAL A 1 90 ? 0.961 -0.194 -6.015 1.00 94.00 90 VAL A N 1
ATOM 703 C CA . VAL A 1 90 ? 2.274 0.185 -6.538 1.00 94.00 90 VAL A CA 1
ATOM 704 C C . VAL A 1 90 ? 2.047 0.982 -7.812 1.00 94.00 90 VAL A C 1
ATOM 706 O O . VAL A 1 90 ? 1.491 0.464 -8.778 1.00 94.00 90 VAL A O 1
ATOM 709 N N . THR A 1 91 ? 2.471 2.241 -7.832 1.00 92.12 91 THR A N 1
ATOM 710 C CA . THR A 1 91 ? 2.485 3.063 -9.046 1.00 92.12 91 THR A CA 1
ATOM 711 C C . THR A 1 91 ? 3.940 3.298 -9.452 1.00 92.12 91 THR A C 1
ATOM 713 O O . THR A 1 91 ? 4.668 3.947 -8.695 1.00 92.12 91 THR A O 1
ATOM 716 N N . PRO A 1 92 ? 4.399 2.792 -10.613 1.00 87.38 92 PRO A N 1
ATOM 717 C CA . PRO A 1 92 ? 5.711 3.138 -11.150 1.00 87.38 92 PRO A CA 1
ATOM 718 C C . PRO A 1 92 ? 5.851 4.655 -11.297 1.00 87.38 92 PRO A C 1
ATOM 720 O O . PRO A 1 92 ? 4.949 5.307 -11.821 1.00 87.38 92 PRO A O 1
ATOM 723 N N . TRP A 1 93 ? 6.968 5.221 -10.839 1.00 83.25 93 TRP A N 1
ATOM 724 C CA . TRP A 1 93 ? 7.248 6.648 -10.972 1.00 83.25 93 TRP A CA 1
ATOM 725 C C . TRP A 1 93 ? 8.391 6.861 -11.964 1.00 83.25 93 TRP A C 1
ATOM 727 O O . TRP A 1 93 ? 9.425 6.196 -11.910 1.00 83.25 93 TRP A O 1
ATOM 737 N N . THR A 1 94 ? 8.219 7.804 -12.888 1.00 66.44 94 THR A N 1
ATOM 738 C CA . THR A 1 94 ? 9.112 7.990 -14.047 1.00 66.44 94 THR A CA 1
ATOM 739 C C . THR A 1 94 ? 10.506 8.523 -13.691 1.00 66.44 94 THR A C 1
ATOM 741 O O . THR A 1 94 ? 11.382 8.594 -14.550 1.00 66.44 94 THR A O 1
ATOM 744 N N . GLY A 1 95 ? 10.757 8.868 -12.424 1.00 74.19 95 GLY A N 1
ATOM 745 C CA . GLY A 1 95 ? 12.059 9.317 -11.936 1.00 74.19 95 GLY A CA 1
ATOM 746 C C . GLY A 1 95 ? 12.909 8.200 -11.320 1.00 74.19 95 GLY A C 1
ATOM 747 O O . GLY A 1 95 ? 12.543 7.636 -10.292 1.00 74.19 95 GLY A O 1
ATOM 748 N N . LYS A 1 96 ? 14.110 7.966 -11.869 1.00 80.25 96 LYS A N 1
ATOM 749 C CA . LYS A 1 96 ? 15.257 7.313 -11.188 1.00 80.25 96 LYS A CA 1
ATOM 750 C C . LYS A 1 96 ? 14.959 5.962 -10.495 1.00 80.25 96 LYS A C 1
ATOM 752 O O . LYS A 1 96 ? 15.485 5.708 -9.411 1.00 80.25 96 LYS A O 1
ATOM 757 N N . GLY A 1 97 ? 14.122 5.113 -11.099 1.00 83.31 97 GLY A N 1
ATOM 758 C CA . GLY A 1 97 ? 13.784 3.788 -10.554 1.00 83.31 97 GLY A CA 1
ATOM 759 C C . GLY A 1 97 ? 13.033 3.853 -9.221 1.00 83.31 97 GLY A C 1
ATOM 760 O O . GLY A 1 97 ? 13.307 3.076 -8.306 1.00 83.31 97 GLY A O 1
ATOM 761 N N . THR A 1 98 ? 12.133 4.828 -9.074 1.00 88.62 98 THR A N 1
ATOM 762 C CA . THR A 1 98 ? 11.270 4.956 -7.894 1.00 88.62 98 THR A CA 1
ATOM 763 C C . THR A 1 98 ? 9.861 4.443 -8.163 1.00 88.62 98 THR A C 1
ATOM 765 O O . THR A 1 98 ? 9.384 4.430 -9.297 1.00 88.62 98 THR A O 1
ATOM 768 N N . VAL A 1 99 ? 9.186 4.005 -7.105 1.00 92.06 99 VAL A N 1
ATOM 769 C CA . VAL A 1 99 ? 7.765 3.653 -7.125 1.00 92.06 99 VAL A CA 1
ATOM 770 C C . VAL A 1 99 ? 7.061 4.346 -5.964 1.00 92.06 99 VAL A C 1
ATOM 772 O O . VAL A 1 99 ? 7.641 4.537 -4.891 1.00 92.06 99 VAL A O 1
ATOM 775 N N . ILE A 1 100 ? 5.803 4.717 -6.184 1.00 94.00 100 ILE A N 1
ATOM 776 C CA . ILE A 1 100 ? 4.899 5.154 -5.124 1.00 94.00 100 ILE A CA 1
ATOM 777 C C . ILE A 1 100 ? 4.189 3.9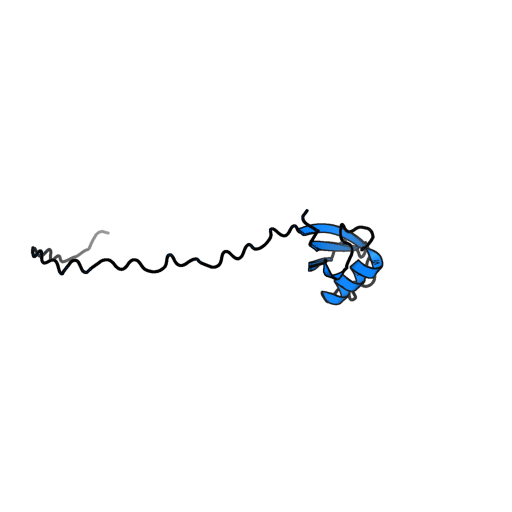13 -4.588 1.00 94.00 100 ILE A C 1
ATOM 779 O O . ILE A 1 100 ? 3.528 3.202 -5.346 1.00 94.00 100 ILE A O 1
ATOM 783 N N . LEU A 1 101 ? 4.315 3.677 -3.286 1.00 95.81 101 LEU A N 1
ATOM 784 C CA . LEU A 1 101 ? 3.530 2.699 -2.544 1.00 95.81 101 LEU A CA 1
ATOM 785 C C . LEU A 1 101 ? 2.423 3.436 -1.797 1.00 95.81 101 LEU A C 1
ATOM 787 O O . LEU A 1 101 ? 2.717 4.340 -1.017 1.00 95.81 101 LEU A O 1
ATOM 791 N N . ARG A 1 102 ? 1.167 3.041 -2.004 1.00 97.81 102 ARG A N 1
ATOM 792 C CA . ARG A 1 102 ? 0.053 3.415 -1.121 1.00 97.81 102 ARG A CA 1
ATOM 793 C C . ARG A 1 102 ? -0.316 2.189 -0.305 1.00 97.81 102 ARG A C 1
ATOM 795 O O . ARG A 1 102 ? -0.590 1.141 -0.888 1.00 97.81 102 ARG A O 1
ATOM 802 N N . VAL A 1 103 ? -0.267 2.316 1.013 1.00 98.06 103 VAL A N 1
ATOM 803 C CA . VAL A 1 103 ? -0.561 1.256 1.979 1.00 98.06 103 VAL A CA 1
ATOM 804 C C . VAL A 1 103 ? -1.832 1.657 2.714 1.00 98.06 103 VAL A C 1
ATOM 806 O O . VAL A 1 103 ? -1.874 2.748 3.278 1.00 98.06 103 VAL A O 1
ATOM 809 N N . TRP A 1 104 ? -2.852 0.802 2.689 1.00 98.00 104 TRP A N 1
ATOM 810 C CA . TRP A 1 104 ? -4.068 0.978 3.483 1.00 98.00 104 TRP A CA 1
ATOM 811 C C . TRP A 1 104 ? -4.020 0.045 4.686 1.00 98.00 104 TRP A C 1
ATOM 813 O O . TRP A 1 104 ? -3.901 -1.170 4.510 1.00 98.00 104 TRP A O 1
ATOM 823 N N . CYS A 1 105 ? -4.135 0.620 5.877 1.00 97.00 105 CYS A N 1
ATOM 824 C CA . CYS A 1 105 ? -4.083 -0.078 7.155 1.00 97.00 105 CYS A CA 1
ATOM 825 C C . CYS A 1 105 ? -5.416 0.094 7.886 1.00 97.00 105 CYS A C 1
ATOM 827 O O . CYS A 1 105 ? -5.877 1.226 8.031 1.00 97.00 105 CYS A O 1
ATOM 829 N N . ARG A 1 106 ? -6.018 -0.996 8.365 1.00 96.00 106 ARG A N 1
ATOM 830 C CA . ARG A 1 106 ? -7.164 -0.958 9.281 1.00 96.00 106 ARG A CA 1
ATOM 831 C C . ARG A 1 106 ? -6.650 -0.579 10.667 1.00 96.00 106 ARG A C 1
ATOM 833 O O . ARG A 1 106 ? -5.925 -1.358 11.277 1.00 96.00 106 ARG A O 1
ATOM 840 N N . VAL A 1 107 ? -6.991 0.611 11.151 1.00 92.62 107 VAL A N 1
ATOM 841 C CA . VAL A 1 107 ? -6.555 1.074 12.478 1.00 92.62 107 VAL A CA 1
ATOM 842 C C . VAL A 1 107 ? -7.567 0.675 13.548 1.00 92.62 107 VAL A C 1
ATOM 844 O O . VAL A 1 107 ? -8.756 0.495 13.264 1.00 92.62 107 VAL A O 1
ATOM 847 N N . ALA A 1 108 ? -7.100 0.524 14.788 1.00 83.25 108 ALA A N 1
ATOM 848 C CA . ALA A 1 108 ? -7.998 0.366 15.925 1.00 83.25 108 ALA A CA 1
ATOM 849 C C . ALA A 1 108 ? -8.927 1.588 16.022 1.00 83.25 108 ALA A C 1
ATOM 851 O O . ALA A 1 108 ? -8.513 2.722 15.789 1.00 83.25 108 ALA A O 1
ATOM 852 N N . SER A 1 109 ? -10.200 1.341 16.318 1.00 67.81 109 SER A N 1
ATOM 853 C CA . SER A 1 109 ? -11.201 2.382 16.557 1.00 67.81 109 SER A CA 1
ATOM 854 C C . SER A 1 109 ? -11.644 2.259 18.012 1.00 67.81 109 SER A C 1
ATOM 856 O O . SER A 1 109 ? -12.352 1.302 18.341 1.00 67.81 109 SER A O 1
ATOM 858 N N . ASP A 1 110 ? -11.151 3.177 18.848 1.00 60.47 110 ASP A N 1
ATOM 859 C CA . ASP A 1 110 ? -11.494 3.319 20.274 1.00 60.47 110 ASP A CA 1
ATOM 860 C C . ASP A 1 110 ? -12.957 3.775 20.481 1.00 60.47 110 ASP A C 1
ATOM 862 O O . ASP A 1 110 ? -13.444 4.606 19.676 1.00 60.47 110 ASP A O 1
#

Foldseek 3Di:
DDDDDDDDDDDDDDDDDDDDDDDDDDDDDDPPPPPPPPPDDWDKDKDKDKDQCPPCVLVVDFVSVLVCCVVPPVVPDQDDDSVQFPGWDWAADPPDRIIMIITIGGHDDD

pLDDT: mean 75.67, std 21.33, range [33.56, 98.06]

Radius of gyration: 32.99 Å; chains: 1; bounding box: 85×32×71 Å

Sequence (110 aa):
EDLERDAVADALGRGLRVSEPPRRTAQSHASLGAPRTTQKMEVFEMITFVVRANDAGRLSSMRSRKDFVAEKLMHRLPIESPDDIERVDVTPWTGKGTVILRVWCRVASD